Protein AF-A0AAV2BZU5-F1 (afdb_monomer_lite)

Organism: NCBI:txid280406

Structure (mmCIF, N/CA/C/O backbone):
data_AF-A0AAV2BZU5-F1
#
_entry.id   AF-A0AAV2BZU5-F1
#
loop_
_atom_site.group_PDB
_atom_site.id
_atom_site.type_symbol
_atom_site.label_atom_id
_atom_site.label_alt_id
_atom_site.label_comp_id
_atom_site.label_asym_id
_atom_site.label_entity_id
_atom_site.label_seq_id
_atom_site.pdbx_PDB_ins_code
_atom_site.Cartn_x
_atom_site.Cartn_y
_atom_site.Cartn_z
_atom_site.occupancy
_atom_site.B_iso_or_equiv
_atom_site.auth_seq_id
_atom_site.auth_comp_id
_atom_site.auth_asym_id
_atom_site.auth_atom_id
_atom_site.pdbx_PDB_model_num
ATOM 1 N N . MET A 1 1 ? -8.175 10.294 13.339 1.00 55.62 1 MET A N 1
ATOM 2 C CA . MET A 1 1 ? -7.158 9.388 13.934 1.00 55.62 1 MET A CA 1
ATOM 3 C C . MET A 1 1 ? -7.732 8.070 14.477 1.00 55.62 1 MET A C 1
ATOM 5 O O . MET A 1 1 ? -7.014 7.076 14.468 1.00 55.62 1 MET A O 1
ATOM 9 N N . GLN A 1 2 ? -8.976 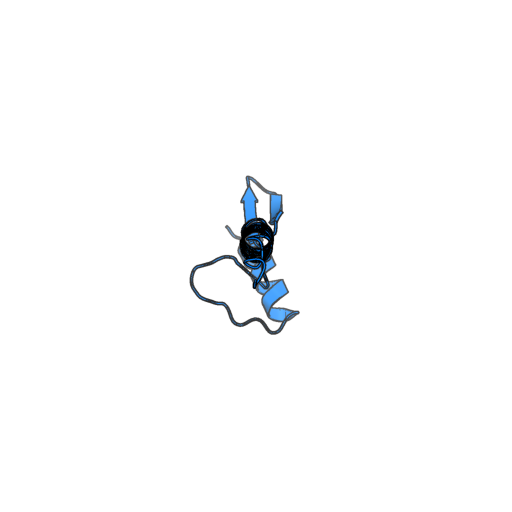8.011 14.983 1.00 62.47 2 GLN A N 1
ATOM 10 C CA . GLN A 1 2 ? -9.569 6.761 15.507 1.00 62.47 2 GLN A CA 1
ATOM 11 C C . GLN A 1 2 ? -10.059 5.793 14.415 1.00 62.47 2 GLN A C 1
ATOM 13 O O . GLN A 1 2 ? -9.954 4.581 14.593 1.00 62.47 2 GLN A O 1
ATOM 18 N N . VAL A 1 3 ? -10.576 6.301 13.291 1.00 65.38 3 VAL A N 1
ATOM 19 C CA . VAL A 1 3 ? -11.215 5.462 12.262 1.00 65.38 3 VAL A CA 1
ATOM 20 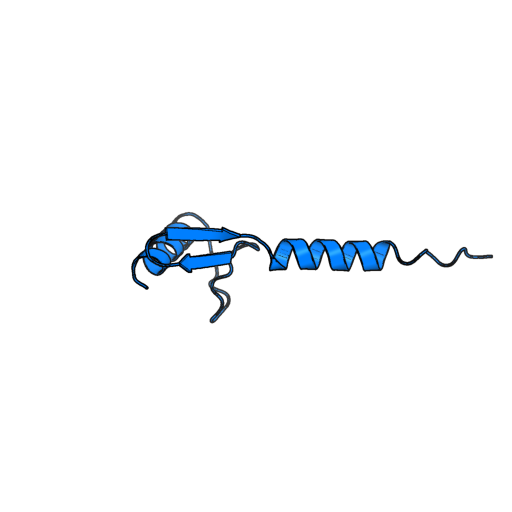C C . VAL A 1 3 ? -10.173 4.668 11.474 1.00 65.38 3 VAL A C 1
ATOM 22 O O . VAL A 1 3 ? -10.311 3.458 11.321 1.00 65.38 3 VAL A O 1
ATOM 25 N N . VAL A 1 4 ? -9.060 5.304 11.096 1.00 65.00 4 VAL A N 1
ATOM 26 C CA . VAL A 1 4 ? -7.934 4.607 10.451 1.00 65.00 4 VAL A CA 1
ATOM 27 C C . VAL A 1 4 ? -7.320 3.544 11.360 1.00 65.00 4 VAL A C 1
ATOM 29 O O . VAL A 1 4 ? -7.008 2.457 10.890 1.00 65.00 4 VAL A O 1
ATOM 32 N N . LYS A 1 5 ? -7.223 3.794 12.672 1.00 70.62 5 LYS A N 1
ATOM 33 C CA . LYS A 1 5 ? -6.757 2.774 13.627 1.00 70.62 5 LYS A CA 1
ATOM 34 C C . LYS A 1 5 ? -7.685 1.555 13.680 1.00 70.62 5 LYS A C 1
ATOM 36 O O . LYS A 1 5 ? -7.194 0.436 13.766 1.00 70.62 5 LYS A O 1
ATOM 41 N N . ARG A 1 6 ? -9.008 1.751 13.593 1.00 75.62 6 ARG A N 1
ATOM 42 C CA . ARG A 1 6 ? -9.972 0.641 13.483 1.00 75.62 6 ARG A CA 1
ATOM 43 C C . ARG A 1 6 ? -9.836 -0.116 12.165 1.00 75.62 6 ARG A C 1
ATOM 45 O O . ARG A 1 6 ? -9.889 -1.339 12.186 1.00 75.62 6 ARG A O 1
ATOM 52 N N . GLY A 1 7 ? -9.644 0.593 11.052 1.00 73.81 7 GLY A N 1
ATOM 53 C CA . GLY A 1 7 ? -9.408 -0.021 9.743 1.00 73.81 7 GLY A CA 1
ATOM 54 C C . GLY A 1 7 ? -8.163 -0.908 9.745 1.00 73.81 7 GLY A C 1
ATOM 55 O O . GLY A 1 7 ? -8.247 -2.078 9.388 1.00 73.81 7 GLY A O 1
ATOM 56 N N . ILE A 1 8 ? -7.042 -0.386 10.250 1.00 70.25 8 ILE A N 1
ATOM 57 C CA . ILE A 1 8 ? -5.786 -1.137 10.399 1.00 70.25 8 ILE A CA 1
ATOM 58 C C . ILE A 1 8 ? -5.983 -2.360 11.307 1.00 70.25 8 ILE A C 1
ATOM 60 O O . ILE A 1 8 ? -5.619 -3.462 10.921 1.00 70.25 8 ILE A O 1
ATOM 64 N N . SER A 1 9 ? -6.644 -2.199 12.458 1.00 74.06 9 SER A N 1
ATOM 65 C CA . SER A 1 9 ? -6.893 -3.303 13.397 1.00 74.06 9 SER A CA 1
ATOM 66 C C . SER A 1 9 ? -7.789 -4.410 12.822 1.00 74.06 9 SER A C 1
ATOM 68 O O . SER A 1 9 ? -7.574 -5.587 13.104 1.00 74.06 9 SER A O 1
ATOM 70 N N . LEU A 1 10 ? -8.792 -4.065 12.005 1.00 75.38 10 LEU A N 1
ATOM 71 C CA . LEU A 1 10 ? -9.612 -5.060 11.306 1.00 75.38 10 LEU A CA 1
ATOM 72 C C . LEU A 1 10 ? -8.800 -5.807 10.250 1.00 75.38 10 LEU A C 1
ATOM 74 O O . LEU A 1 10 ? -8.934 -7.021 10.125 1.00 75.38 10 LEU A O 1
ATOM 78 N N . LEU A 1 11 ? -7.942 -5.099 9.520 1.00 72.19 11 LEU A N 1
ATOM 79 C CA . LEU A 1 11 ? -7.069 -5.721 8.537 1.00 72.19 11 LEU A CA 1
ATOM 80 C C . LEU A 1 11 ? -6.088 -6.674 9.222 1.00 72.19 11 LEU A C 1
ATOM 82 O O . LEU A 1 11 ? -6.052 -7.831 8.830 1.00 72.19 11 LEU A O 1
ATOM 86 N N . GLU A 1 12 ? -5.400 -6.250 10.288 1.00 70.88 12 GLU A N 1
ATOM 87 C CA . GLU A 1 12 ? -4.499 -7.090 11.108 1.00 70.88 12 GLU A CA 1
ATOM 88 C C . GLU A 1 12 ? -5.166 -8.354 11.651 1.00 70.88 12 GLU A C 1
ATOM 90 O O . GLU A 1 12 ? -4.527 -9.392 11.788 1.00 70.88 12 GLU A O 1
ATOM 95 N N . LYS A 1 13 ? -6.462 -8.280 11.968 1.00 73.31 13 LYS A N 1
ATOM 96 C CA . LYS A 1 13 ? -7.229 -9.429 12.451 1.00 73.31 13 LYS A CA 1
ATOM 97 C C . LYS A 1 13 ? -7.567 -10.427 11.340 1.00 73.31 13 LYS A C 1
ATOM 99 O O . LYS A 1 13 ? -7.653 -11.623 11.606 1.00 73.31 13 LYS A O 1
ATOM 104 N N . HIS A 1 14 ? -7.859 -9.939 10.136 1.00 70.88 14 HIS A N 1
ATOM 105 C CA . HIS A 1 14 ? -8.379 -10.758 9.035 1.00 70.88 14 HIS A CA 1
ATOM 106 C C . HIS A 1 14 ? -7.309 -11.191 8.032 1.00 70.88 14 HIS A C 1
ATOM 108 O O . HIS A 1 14 ? -7.508 -12.158 7.301 1.00 70.88 14 HIS A O 1
ATOM 114 N N . PHE A 1 15 ? -6.177 -10.505 8.025 1.00 64.88 15 PHE A N 1
ATOM 115 C CA . PHE A 1 15 ? -5.020 -10.788 7.202 1.00 64.88 15 PHE A CA 1
ATOM 116 C C . PHE A 1 15 ? -3.822 -10.859 8.152 1.00 64.88 15 PHE A C 1
ATOM 118 O O . PHE A 1 15 ? -3.663 -9.991 9.004 1.00 64.88 15 PHE A O 1
ATOM 125 N N . ASP A 1 16 ? -3.012 -11.910 8.044 1.00 55.91 16 ASP A N 1
ATOM 126 C CA . ASP A 1 16 ? -1.910 -12.216 8.968 1.00 55.91 16 ASP A CA 1
ATOM 127 C C . ASP A 1 16 ? -0.742 -11.225 8.772 1.00 55.91 16 ASP A C 1
ATOM 129 O O . ASP A 1 16 ? 0.237 -11.478 8.065 1.00 55.91 16 ASP A O 1
ATOM 133 N N . LEU A 1 17 ? -0.917 -10.009 9.288 1.00 58.94 17 LEU A N 1
ATOM 134 C CA . LEU A 1 17 ? -0.118 -8.845 8.921 1.00 58.94 17 LEU A CA 1
ATOM 135 C C . LEU A 1 17 ? 0.985 -8.583 9.939 1.00 58.94 17 LEU A C 1
ATOM 137 O O . LEU A 1 17 ? 0.742 -8.296 11.109 1.00 58.94 17 LEU A O 1
ATOM 141 N N . LYS A 1 18 ? 2.230 -8.573 9.458 1.00 53.62 18 LYS A N 1
ATOM 142 C CA . LYS A 1 18 ? 3.354 -7.983 10.188 1.00 53.62 18 LYS A CA 1
ATOM 143 C C . LYS A 1 18 ? 3.371 -6.483 9.914 1.00 53.62 18 LYS A C 1
ATOM 145 O O . LYS A 1 18 ? 3.696 -6.066 8.805 1.00 53.62 18 LYS A O 1
ATOM 150 N N . ILE A 1 19 ? 3.031 -5.675 10.918 1.00 52.72 19 ILE A N 1
ATOM 151 C CA . ILE A 1 19 ? 3.169 -4.214 10.856 1.00 52.72 19 ILE A CA 1
ATOM 152 C C . ILE A 1 19 ? 4.642 -3.881 10.580 1.00 52.72 19 ILE A C 1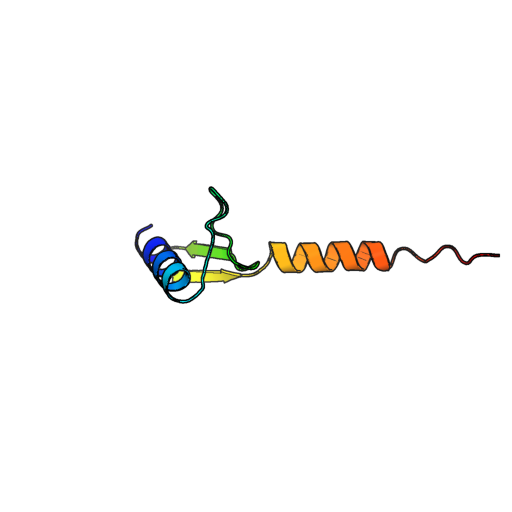
ATOM 154 O O . ILE A 1 19 ? 5.501 -4.029 11.451 1.00 52.72 19 ILE A O 1
ATOM 158 N N . LEU A 1 20 ? 4.953 -3.426 9.368 1.00 48.66 20 LEU A N 1
ATOM 159 C CA . LEU A 1 20 ? 6.292 -2.971 8.995 1.00 48.66 20 LEU A CA 1
ATOM 160 C C . LEU A 1 20 ? 6.461 -1.494 9.392 1.00 48.66 20 LEU A C 1
ATOM 162 O O . LEU A 1 20 ? 6.457 -0.587 8.565 1.00 48.66 20 LEU A O 1
ATOM 166 N N . GLY A 1 21 ? 6.619 -1.250 10.696 1.00 53.75 21 GLY A N 1
ATOM 167 C CA . GLY A 1 21 ? 7.076 0.036 11.235 1.00 53.75 21 GLY A CA 1
ATOM 168 C C . GLY A 1 21 ? 6.056 1.187 11.209 1.00 53.75 21 GLY A C 1
ATOM 169 O O . GLY A 1 21 ? 4.861 0.994 11.401 1.00 53.75 21 GLY A O 1
ATOM 170 N N . ARG A 1 22 ? 6.550 2.429 11.054 1.00 52.66 22 ARG A N 1
ATOM 171 C CA . ARG A 1 22 ? 5.772 3.689 11.166 1.00 52.66 22 ARG A CA 1
ATOM 172 C C . ARG A 1 22 ? 4.855 3.985 9.968 1.00 52.66 22 ARG A C 1
ATOM 174 O O . ARG A 1 22 ? 4.176 5.013 9.964 1.00 52.66 22 ARG A O 1
ATOM 181 N N . THR A 1 23 ? 4.842 3.127 8.958 1.00 55.09 23 THR A N 1
ATOM 182 C CA . THR A 1 23 ? 4.181 3.380 7.676 1.00 55.09 23 THR A CA 1
ATOM 183 C C . THR A 1 23 ? 2.781 2.763 7.672 1.00 55.09 23 THR A C 1
ATOM 185 O O . THR A 1 23 ? 2.614 1.593 7.999 1.00 55.09 23 THR A O 1
ATOM 188 N N . ARG A 1 24 ? 1.753 3.529 7.275 1.00 60.91 24 ARG A N 1
ATOM 189 C CA . ARG A 1 24 ? 0.364 3.047 7.089 1.00 60.91 24 ARG A CA 1
ATOM 190 C C . ARG A 1 24 ? 0.200 2.302 5.755 1.00 60.91 24 ARG A C 1
ATOM 192 O O . ARG A 1 24 ? -0.713 2.596 4.986 1.00 60.91 24 ARG A O 1
ATOM 199 N N . GLN A 1 25 ? 1.138 1.409 5.456 1.00 61.41 25 GLN A N 1
ATOM 200 C CA . GLN A 1 25 ? 1.201 0.654 4.210 1.00 61.41 25 GLN A CA 1
ATOM 201 C C . GLN A 1 25 ? 1.022 -0.832 4.486 1.00 61.41 25 GLN A C 1
ATOM 203 O O . GLN A 1 25 ? 1.621 -1.377 5.411 1.00 61.41 25 GLN A O 1
ATOM 208 N N . LEU A 1 26 ? 0.204 -1.480 3.664 1.00 67.19 26 LEU A N 1
ATOM 209 C CA . LEU A 1 26 ? -0.195 -2.862 3.836 1.00 67.19 26 LEU A CA 1
ATOM 210 C C . LEU A 1 26 ? -0.336 -3.561 2.489 1.00 67.19 26 LEU A C 1
ATOM 212 O O . LEU A 1 26 ? -1.257 -3.258 1.745 1.00 67.19 26 LEU A O 1
ATOM 216 N N . LEU A 1 27 ? 0.549 -4.505 2.157 1.00 69.38 27 LEU A N 1
ATOM 217 C CA . LEU A 1 27 ? 0.495 -5.225 0.869 1.00 69.38 27 LEU A CA 1
ATOM 218 C C . LEU A 1 27 ? 0.421 -4.275 -0.353 1.00 69.38 27 LEU A C 1
ATOM 220 O O . LEU A 1 27 ? -0.309 -4.526 -1.306 1.00 69.38 27 LEU A O 1
ATOM 224 N N . GLY A 1 28 ? 1.127 -3.141 -0.298 1.00 70.44 28 GLY A N 1
ATOM 225 C CA . GLY A 1 28 ? 1.071 -2.101 -1.336 1.00 70.44 28 GLY A CA 1
ATOM 226 C C . GLY A 1 28 ? -0.161 -1.188 -1.274 1.00 70.44 28 GLY A C 1
ATOM 227 O O . GLY A 1 28 ? -0.264 -0.267 -2.077 1.00 70.44 28 GLY A O 1
ATOM 228 N N . VAL A 1 29 ? -1.070 -1.414 -0.320 1.00 76.56 29 VAL A N 1
ATOM 229 C CA . VAL A 1 29 ? -2.239 -0.579 -0.019 1.00 76.56 29 VAL A CA 1
ATOM 230 C C . VAL A 1 29 ? -1.894 0.487 1.013 1.00 76.56 29 VAL A C 1
ATOM 232 O O . VAL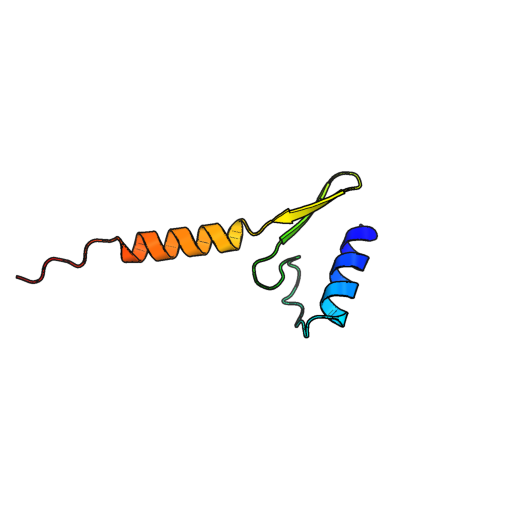 A 1 29 ? -1.334 0.211 2.070 1.00 76.56 29 VAL A O 1
ATOM 235 N N . GLU A 1 30 ? -2.269 1.715 0.706 1.00 80.50 30 GLU A N 1
ATOM 236 C CA . GLU A 1 30 ? -2.058 2.922 1.484 1.00 80.50 30 GLU A CA 1
ATOM 237 C C . GLU A 1 30 ? -3.401 3.422 2.014 1.00 80.50 30 GLU A C 1
ATOM 239 O O . GLU A 1 30 ? -4.395 3.459 1.285 1.00 80.50 30 GLU A O 1
ATOM 244 N N . PHE A 1 31 ? -3.418 3.807 3.292 1.00 76.38 31 PHE A N 1
ATOM 245 C CA . PHE A 1 31 ? -4.612 4.311 3.967 1.00 76.38 31 PHE A CA 1
ATOM 246 C C . PHE A 1 31 ? -4.429 5.766 4.390 1.00 76.38 31 PHE A C 1
ATOM 248 O O . PHE A 1 31 ? -3.599 6.081 5.253 1.00 76.38 31 PHE A O 1
ATOM 255 N N . GLU A 1 32 ? -5.272 6.643 3.851 1.00 77.44 32 GLU A N 1
ATOM 256 C CA . GLU A 1 32 ? -5.282 8.069 4.166 1.00 77.44 32 GLU A CA 1
ATOM 257 C C . GLU A 1 32 ? -6.616 8.479 4.806 1.00 77.44 32 GLU A C 1
ATOM 259 O O . GLU A 1 32 ? -7.693 8.130 4.327 1.00 77.44 32 GLU A O 1
ATOM 264 N N . GLU A 1 33 ? -6.551 9.227 5.913 1.00 73.50 33 GLU A N 1
ATOM 265 C CA . GLU A 1 33 ? -7.729 9.844 6.535 1.00 73.50 33 GLU A CA 1
ATOM 266 C C . GLU A 1 33 ? -7.814 11.286 6.046 1.00 73.50 33 GLU A C 1
ATOM 268 O O . GLU A 1 33 ? -6.936 12.089 6.370 1.00 73.50 33 GLU A O 1
ATOM 273 N N . LYS A 1 34 ? -8.871 11.631 5.313 1.00 79.31 34 LYS A N 1
ATOM 274 C CA . LYS A 1 34 ? -9.160 13.020 4.950 1.00 79.31 34 LYS A CA 1
ATOM 275 C C . LYS A 1 34 ? -10.543 13.374 5.463 1.00 79.31 34 LYS A C 1
ATOM 277 O O . LYS A 1 34 ? -11.536 12.749 5.107 1.00 79.31 34 LYS A O 1
ATOM 282 N N . TYR A 1 35 ? -10.589 14.386 6.325 1.00 81.12 35 TYR A N 1
ATOM 283 C CA . TYR A 1 35 ? -11.791 14.812 7.041 1.00 81.12 35 TYR 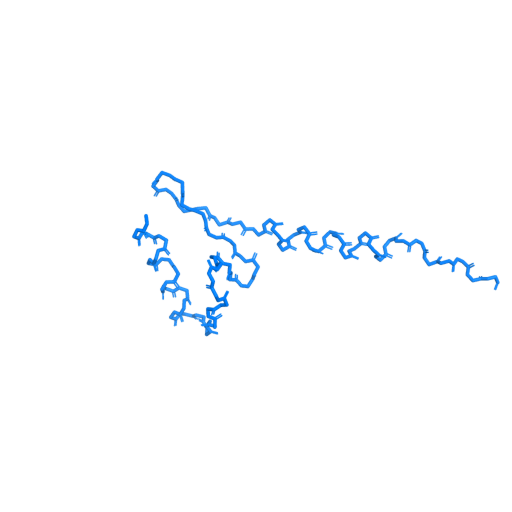A CA 1
ATOM 284 C C . TYR A 1 35 ? -12.430 13.678 7.863 1.00 81.12 35 TYR A C 1
ATOM 286 O O . TYR A 1 35 ? -12.042 13.469 9.012 1.00 81.12 35 TYR A O 1
ATOM 294 N N . LYS A 1 36 ? -13.407 12.964 7.290 1.00 77.31 36 LYS A N 1
ATOM 295 C CA . LYS A 1 36 ? -14.142 11.845 7.905 1.00 77.31 36 LYS A CA 1
ATOM 296 C C . LYS A 1 36 ? -14.188 10.596 7.023 1.00 77.31 36 LYS A C 1
ATOM 298 O O . LYS A 1 36 ? -14.786 9.603 7.430 1.00 77.31 36 LYS A O 1
ATOM 303 N N . ASP A 1 37 ? -13.533 10.640 5.870 1.00 72.06 37 ASP A N 1
ATOM 304 C CA . ASP A 1 37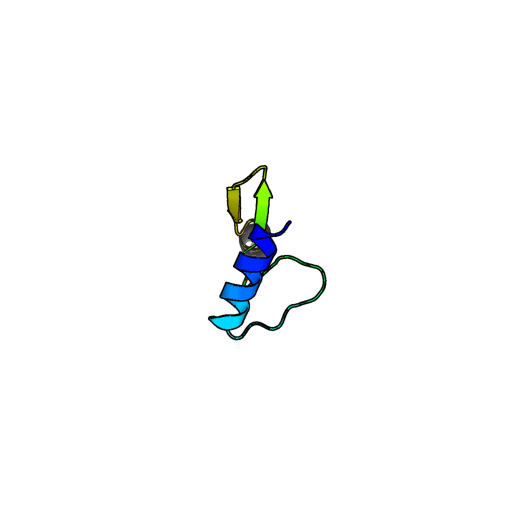 ? -13.492 9.540 4.922 1.00 72.06 37 ASP A CA 1
ATOM 305 C C . ASP A 1 37 ? -12.130 8.848 4.971 1.00 72.06 37 ASP A C 1
ATOM 307 O O . ASP A 1 37 ? -11.099 9.445 5.311 1.00 72.06 37 ASP A O 1
ATOM 311 N N . ILE A 1 38 ? -12.145 7.558 4.643 1.00 74.38 38 ILE A N 1
ATOM 312 C CA . ILE A 1 38 ? -10.937 6.757 4.476 1.00 74.38 38 ILE A CA 1
ATOM 313 C C . ILE A 1 38 ? -10.734 6.546 2.986 1.00 74.38 38 ILE A C 1
ATOM 315 O O . ILE A 1 38 ? -11.584 5.971 2.309 1.00 74.38 38 ILE A O 1
ATOM 319 N N . PHE A 1 39 ? -9.578 6.976 2.505 1.00 77.06 39 PHE A N 1
ATOM 320 C CA . PHE A 1 39 ? -9.138 6.733 1.146 1.00 77.06 39 PHE A CA 1
ATOM 321 C C . PHE A 1 39 ? -8.169 5.564 1.144 1.00 77.06 39 PHE A C 1
ATOM 323 O O . PHE A 1 39 ? -7.288 5.457 2.001 1.00 77.06 39 PHE A O 1
ATOM 330 N N . ILE A 1 40 ? -8.367 4.686 0.170 1.00 80.69 40 ILE A N 1
ATOM 331 C CA . ILE A 1 40 ? -7.532 3.522 -0.070 1.00 80.69 40 ILE A CA 1
ATOM 332 C C . ILE A 1 40 ? -6.894 3.731 -1.435 1.00 80.69 40 ILE A C 1
ATOM 334 O O . ILE A 1 40 ? -7.600 3.895 -2.429 1.00 80.69 40 ILE A O 1
ATOM 338 N N . HIS A 1 41 ? -5.569 3.756 -1.481 1.00 81.81 41 HIS A N 1
ATOM 339 C CA . HIS A 1 41 ? -4.820 3.915 -2.723 1.00 81.81 41 HIS A CA 1
ATOM 340 C C . HIS A 1 41 ? -3.613 2.975 -2.757 1.00 81.81 41 HIS A C 1
ATOM 342 O O . HIS A 1 41 ? -3.251 2.384 -1.750 1.00 81.81 41 HIS A O 1
ATOM 348 N N . GLN A 1 42 ? -3.017 2.780 -3.931 1.00 84.69 42 GLN A N 1
ATOM 349 C CA . GLN A 1 42 ? -1.822 1.945 -4.123 1.00 84.69 42 GLN A CA 1
ATOM 350 C C . GLN A 1 42 ? -0.738 2.717 -4.886 1.00 84.69 42 GLN A C 1
ATOM 352 O O . GLN A 1 42 ? 0.003 2.151 -5.683 1.00 84.69 42 GLN A O 1
ATOM 357 N N . GLY A 1 43 ? -0.663 4.035 -4.678 1.00 84.62 43 GLY A N 1
ATOM 358 C CA . GLY A 1 43 ? 0.116 4.946 -5.516 1.00 84.62 43 GLY A CA 1
ATOM 359 C C . GLY A 1 43 ? 1.599 4.592 -5.558 1.00 84.62 43 GLY A C 1
ATOM 360 O O . GLY A 1 43 ? 2.175 4.507 -6.645 1.00 84.62 43 GLY A O 1
ATOM 361 N N . MET A 1 44 ? 2.209 4.310 -4.401 1.00 79.75 44 MET A N 1
ATOM 362 C CA . MET A 1 44 ? 3.602 3.854 -4.370 1.00 79.75 44 MET A CA 1
ATOM 363 C C . MET A 1 44 ? 3.797 2.512 -5.072 1.00 79.75 44 MET A C 1
ATOM 365 O O . MET A 1 44 ? 4.732 2.372 -5.853 1.00 79.75 44 MET A O 1
ATOM 369 N N . TYR A 1 45 ? 2.919 1.539 -4.826 1.00 82.06 45 TYR A N 1
ATOM 370 C CA . TYR A 1 45 ? 3.045 0.213 -5.429 1.00 82.06 45 TYR A CA 1
ATOM 371 C C . TYR A 1 45 ? 2.914 0.273 -6.957 1.00 82.06 45 TYR A C 1
ATOM 373 O O . TYR A 1 45 ? 3.734 -0.300 -7.670 1.00 82.06 45 TYR A O 1
ATOM 381 N N . THR A 1 46 ? 1.944 1.035 -7.471 1.00 81.81 46 THR A N 1
ATOM 382 C CA . THR A 1 46 ? 1.800 1.296 -8.909 1.00 81.81 46 THR A CA 1
ATOM 383 C C . THR A 1 46 ? 3.029 2.008 -9.476 1.00 81.81 46 THR A C 1
ATOM 385 O O . THR A 1 46 ? 3.521 1.616 -10.529 1.00 81.81 46 THR A O 1
ATOM 388 N N . SER A 1 47 ? 3.570 3.004 -8.769 1.00 85.56 47 SER A N 1
ATOM 389 C CA . SER A 1 47 ? 4.775 3.725 -9.206 1.00 85.56 47 SER A CA 1
ATOM 390 C C . SER A 1 47 ? 6.006 2.815 -9.263 1.00 85.56 47 SER A C 1
ATOM 392 O O . SER A 1 47 ? 6.782 2.887 -10.213 1.00 85.56 47 SER A O 1
ATOM 394 N N . ASP A 1 48 ? 6.168 1.924 -8.283 1.00 84.81 48 ASP A N 1
ATOM 395 C CA . ASP A 1 48 ? 7.245 0.933 -8.256 1.00 84.81 48 ASP A CA 1
ATOM 396 C C . ASP A 1 48 ? 7.134 -0.077 -9.402 1.00 84.81 48 ASP A C 1
ATOM 398 O O . ASP A 1 48 ? 8.156 -0.445 -9.984 1.00 84.81 48 ASP A O 1
ATOM 402 N N . ILE A 1 49 ? 5.916 -0.504 -9.753 1.00 82.88 49 ILE A N 1
ATOM 403 C CA . ILE A 1 49 ? 5.681 -1.330 -10.943 1.00 82.88 49 ILE A CA 1
ATOM 404 C C . ILE A 1 49 ? 6.109 -0.562 -12.193 1.00 82.88 49 ILE A C 1
ATOM 406 O O . ILE A 1 49 ? 6.937 -1.074 -12.941 1.00 82.88 49 ILE A O 1
ATOM 410 N N . CYS A 1 50 ? 5.607 0.661 -12.400 1.00 84.88 50 CYS A N 1
ATOM 411 C CA . CYS A 1 50 ? 5.944 1.463 -13.579 1.00 84.88 50 CYS A CA 1
ATOM 412 C C . CYS A 1 50 ? 7.457 1.644 -13.725 1.00 84.88 50 CYS A C 1
ATOM 414 O O . CYS A 1 50 ? 8.003 1.343 -14.778 1.00 84.88 50 CYS A O 1
ATOM 416 N N . ARG A 1 51 ? 8.152 2.016 -12.643 1.00 87.06 51 ARG A N 1
ATOM 417 C CA . ARG A 1 51 ? 9.611 2.172 -12.644 1.00 87.06 51 ARG A CA 1
ATOM 418 C C . ARG A 1 51 ? 10.339 0.890 -13.051 1.00 87.06 51 ARG A C 1
ATOM 420 O O . ARG A 1 51 ? 11.236 0.944 -13.881 1.00 87.06 51 ARG A O 1
ATOM 427 N N . ARG A 1 52 ? 9.956 -0.262 -12.489 1.00 83.75 52 ARG A N 1
ATOM 428 C CA . ARG A 1 52 ? 10.571 -1.547 -12.859 1.00 83.75 52 ARG A CA 1
ATOM 429 C C . ARG A 1 52 ? 10.324 -1.874 -14.327 1.00 83.75 52 ARG A C 1
ATOM 431 O O . ARG A 1 52 ? 11.228 -2.347 -14.998 1.00 83.75 52 ARG A O 1
ATOM 438 N N . PHE A 1 53 ? 9.119 -1.625 -14.833 1.00 80.44 53 PHE A N 1
ATOM 439 C CA . PHE A 1 53 ? 8.818 -1.840 -16.246 1.00 80.44 53 PHE A CA 1
ATOM 440 C C . PHE A 1 53 ? 9.600 -0.887 -17.156 1.00 80.44 53 PHE A C 1
ATOM 442 O O . PHE A 1 53 ? 10.112 -1.343 -18.171 1.00 80.44 53 PHE A O 1
ATOM 449 N N . ASP A 1 54 ? 9.781 0.377 -16.778 1.00 79.19 54 ASP A N 1
ATOM 450 C CA . ASP A 1 54 ? 10.629 1.317 -17.518 1.00 79.19 54 ASP A CA 1
ATOM 451 C C . ASP A 1 54 ? 12.101 0.866 -17.537 1.00 79.19 54 ASP A C 1
ATOM 453 O O . ASP A 1 54 ? 12.763 0.957 -18.569 1.00 79.19 54 ASP A O 1
ATOM 457 N N . GLU A 1 55 ? 12.604 0.298 -16.436 1.00 72.50 55 GLU A N 1
ATOM 458 C CA . GLU A 1 55 ? 13.934 -0.329 -16.371 1.00 72.50 55 GLU A CA 1
ATOM 459 C C . GLU A 1 55 ? 14.044 -1.567 -17.288 1.00 72.50 55 GLU A C 1
ATOM 461 O O . GLU A 1 55 ? 15.096 -1.793 -17.884 1.00 72.50 55 GLU A O 1
ATOM 466 N N . TYR A 1 56 ? 12.963 -2.340 -17.456 1.00 61.00 56 TYR A N 1
ATOM 467 C CA . TYR A 1 56 ? 12.886 -3.454 -18.416 1.00 61.00 56 TYR A CA 1
ATOM 468 C C . TYR A 1 56 ? 12.741 -2.997 -19.877 1.00 61.00 56 TYR A C 1
ATOM 470 O O . TYR A 1 56 ? 13.112 -3.741 -20.785 1.00 61.00 56 TYR A O 1
ATOM 478 N N . LEU A 1 57 ? 12.184 -1.805 -20.111 1.00 59.12 57 LEU A N 1
ATOM 479 C CA . LEU A 1 57 ? 12.039 -1.195 -21.435 1.00 59.12 57 LEU A CA 1
ATOM 480 C C . LEU A 1 57 ? 13.301 -0.456 -21.893 1.00 59.12 57 LEU A C 1
ATOM 482 O O . LEU A 1 57 ? 13.354 -0.035 -23.051 1.00 59.12 57 LEU A O 1
ATOM 486 N N . VAL A 1 58 ? 14.328 -0.330 -21.039 1.00 58.59 58 VAL A N 1
ATOM 487 C CA . VAL A 1 58 ? 15.682 -0.017 -21.511 1.00 58.59 58 VAL A CA 1
ATOM 488 C C . VAL A 1 58 ? 16.004 -1.067 -22.571 1.00 58.59 58 VAL A C 1
ATOM 490 O O . VAL A 1 58 ? 15.998 -2.258 -22.247 1.00 58.59 58 VAL A O 1
ATOM 493 N N . PRO A 1 59 ? 16.206 -0.671 -23.841 1.00 57.66 59 PRO A N 1
ATOM 494 C CA . PRO A 1 59 ? 16.352 -1.634 -24.911 1.00 57.66 59 PRO A CA 1
ATOM 495 C C . PRO A 1 59 ? 17.509 -2.541 -24.527 1.00 57.66 59 PRO A C 1
ATOM 497 O O . PRO A 1 59 ? 18.609 -2.052 -24.248 1.00 57.66 59 PRO A O 1
ATOM 500 N N . PHE A 1 60 ? 17.250 -3.853 -24.485 1.00 57.81 60 PHE A N 1
ATOM 501 C CA . PHE A 1 60 ? 18.324 -4.833 -24.523 1.00 57.81 60 PHE A CA 1
ATOM 502 C C . PHE A 1 60 ? 19.291 -4.328 -25.590 1.00 57.81 60 PHE A C 1
ATOM 504 O O . PHE A 1 60 ? 18.833 -4.101 -26.718 1.00 57.81 60 PHE A O 1
ATOM 511 N N . PRO A 1 61 ? 20.568 -4.052 -25.258 1.00 55.69 61 PRO A N 1
ATOM 512 C CA . PRO A 1 61 ? 21.512 -3.678 -26.287 1.00 55.69 61 PRO A CA 1
ATOM 513 C C . PRO A 1 61 ? 21.409 -4.791 -27.317 1.00 55.69 61 PRO A C 1
ATOM 515 O O . PRO A 1 61 ? 21.550 -5.964 -26.962 1.00 55.69 61 PRO A O 1
ATOM 518 N N . HIS A 1 62 ? 21.017 -4.432 -28.541 1.00 58.56 62 HIS A N 1
ATOM 519 C CA . HIS A 1 62 ? 21.024 -5.359 -29.655 1.00 58.56 62 HIS A CA 1
ATOM 520 C C . HIS A 1 62 ? 22.443 -5.921 -29.680 1.00 58.56 62 HIS A C 1
ATOM 522 O O . HIS A 1 62 ? 23.388 -5.201 -30.003 1.00 58.56 62 HIS A O 1
ATOM 528 N N . PHE A 1 63 ? 22.603 -7.149 -29.184 1.00 58.59 63 PHE A N 1
ATOM 529 C CA . PHE A 1 63 ? 23.885 -7.824 -29.229 1.00 58.59 63 PHE A CA 1
ATOM 530 C C . PHE A 1 63 ? 24.238 -7.966 -30.717 1.00 58.59 63 PHE A C 1
ATOM 532 O O . PHE A 1 63 ? 23.332 -8.268 -31.503 1.00 58.59 63 PHE A O 1
ATOM 539 N N . PRO A 1 64 ? 25.488 -7.658 -31.105 1.00 59.34 64 PRO A N 1
ATOM 540 C CA . PRO A 1 64 ? 25.920 -7.706 -32.497 1.00 59.34 64 PRO A CA 1
ATOM 541 C C . PRO A 1 64 ? 25.770 -9.102 -33.108 1.00 59.34 64 PRO A C 1
ATOM 543 O O . PRO A 1 64 ? 25.864 -10.098 -32.353 1.00 59.34 64 PRO A O 1
#

Foldseek 3Di:
DVVLVVVVVVCVVVPVDDPPPPACADPLWHWDDDPHDIDIDNVVVVVVVVVVVVVVVPPPPPDD

Secondary structure (DSSP, 8-state):
-HHHHHHHHHHHHHTT----TT--EETTEEEEEETTEEEEE-HHHHHHHHHHHHHHHS------

Sequence (64 aa):
MQVVKRGISLLEKHFDLKILGRTRQLLGVEFEEKYKDIFIHQGMYTSDICRRFDEYLVPFPHFP

Radius of gyration: 17.34 Å; chains: 1; bounding box: 40×27×48 Å

pLDDT: mean 70.15, std 10.56, range [48.66, 87.06]